Protein AF-A0A0A9Z4G8-F1 (afdb_monomer)

InterPro domains:
  IPR006612 THAP-type zinc finger [PF05485] (7-88)
  IPR006612 THAP-type zinc finger [PS50950] (1-89)
  IPR006612 THAP-type zinc finger [SM00692] (24-94)
  IPR006612 THAP-type zinc finger [SM00980] (5-95)
  IPR038441 THAP-type zinc finger superfamily [G3DSA:6.20.210.20] (6-76)
  IPR052224 THAP domain-containing protein [PTHR46927] (7-91)

pLDDT: mean 71.3, std 18.69, range [39.66, 94.62]

Radius of gyration: 22.78 Å; Cα contacts (8 Å, |Δi|>4): 121; chains: 1; bounding box: 38×32×80 Å

Mean predicted aligned error: 14.95 Å

Secondary structure (DSSP, 8-state):
-PPP-S---TT--GGG-SSS---EEEPPS-HHHHHHHHHHHT-GGGGS-HHHHHH-EEEGGGS-GGGEE----SS---EEPTT----------SPPTTTTTS----------TT------------

Structure (mmCIF, N/CA/C/O backbone):
data_AF-A0A0A9Z4G8-F1
#
_entry.id   AF-A0A0A9Z4G8-F1
#
loop_
_atom_site.group_PDB
_atom_site.id
_atom_site.type_symbol
_atom_site.label_atom_id
_atom_site.label_alt_id
_atom_site.label_comp_id
_atom_site.label_asym_id
_atom_site.label_entity_id
_atom_site.label_seq_id
_atom_site.pdbx_PDB_ins_code
_atom_site.Cartn_x
_atom_site.Cartn_y
_atom_site.Cartn_z
_atom_site.occupancy
_at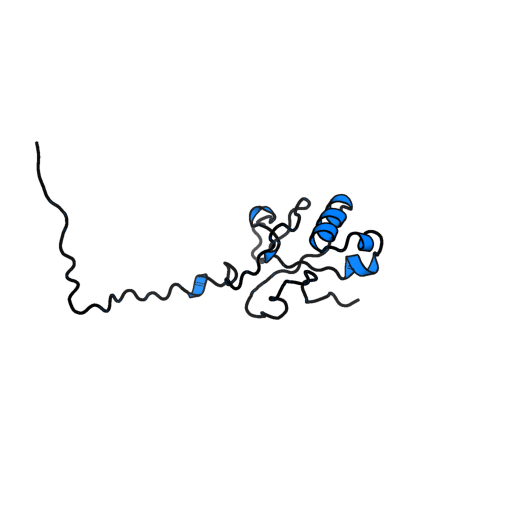om_site.B_iso_or_equiv
_atom_site.auth_seq_id
_atom_site.auth_comp_id
_atom_site.auth_asym_id
_atom_site.auth_atom_id
_atom_site.pdbx_PDB_model_num
ATOM 1 N N . MET A 1 1 ? 10.457 5.728 16.785 1.00 42.41 1 MET A N 1
ATOM 2 C CA . MET A 1 1 ? 10.129 4.507 16.011 1.00 42.41 1 MET A CA 1
ATOM 3 C C . MET A 1 1 ? 10.696 4.663 14.603 1.00 42.41 1 MET A C 1
ATOM 5 O O . MET A 1 1 ? 10.462 5.700 13.992 1.00 42.41 1 MET A O 1
ATOM 9 N N . ARG A 1 2 ? 11.519 3.719 14.121 1.00 39.66 2 ARG A N 1
ATOM 10 C CA . ARG A 1 2 ? 12.135 3.789 12.779 1.00 39.66 2 ARG A CA 1
ATOM 11 C C . ARG A 1 2 ? 11.087 3.401 11.735 1.00 39.66 2 ARG A C 1
ATOM 13 O O . ARG A 1 2 ? 10.378 2.420 11.926 1.00 39.66 2 ARG A O 1
ATOM 20 N N . ALA A 1 3 ? 10.958 4.178 10.663 1.00 50.47 3 ALA A N 1
ATOM 21 C CA . ALA A 1 3 ? 10.071 3.818 9.564 1.00 50.47 3 ALA A CA 1
ATOM 22 C C . ALA A 1 3 ? 10.611 2.562 8.861 1.00 50.47 3 ALA A C 1
ATOM 24 O O . ALA A 1 3 ? 11.805 2.487 8.586 1.00 50.47 3 ALA A O 1
ATOM 25 N N . SER A 1 4 ? 9.745 1.591 8.565 1.00 58.06 4 SER A N 1
ATOM 26 C CA . SER A 1 4 ? 10.105 0.458 7.709 1.00 58.06 4 SER A CA 1
ATOM 27 C C . SER A 1 4 ? 10.547 0.971 6.337 1.00 58.06 4 SER A C 1
ATOM 29 O O . SER A 1 4 ? 9.849 1.783 5.728 1.00 58.06 4 SER A O 1
ATOM 31 N N . HIS A 1 5 ? 11.701 0.503 5.863 1.00 68.75 5 HIS A N 1
ATOM 32 C CA . HIS A 1 5 ? 12.247 0.815 4.536 1.00 68.75 5 HIS A CA 1
ATOM 33 C C . HIS A 1 5 ? 11.882 -0.246 3.483 1.00 68.75 5 HIS A C 1
ATOM 35 O O . HIS A 1 5 ? 12.437 -0.244 2.394 1.00 68.75 5 HIS A O 1
ATOM 41 N N . TRP A 1 6 ? 10.955 -1.154 3.801 1.00 80.31 6 TRP A N 1
ATOM 42 C CA . TRP A 1 6 ? 10.573 -2.285 2.958 1.00 80.31 6 TRP A CA 1
ATOM 43 C C . TRP A 1 6 ? 9.067 -2.294 2.687 1.00 80.31 6 TRP A C 1
ATOM 45 O O . TRP A 1 6 ? 8.285 -1.782 3.491 1.00 80.31 6 TRP A O 1
ATOM 55 N N . CYS A 1 7 ? 8.659 -2.863 1.550 1.00 86.75 7 CYS A N 1
ATOM 56 C CA . CYS A 1 7 ? 7.251 -3.031 1.209 1.00 86.75 7 CYS A CA 1
ATOM 57 C C . CYS A 1 7 ? 6.647 -4.237 1.943 1.00 86.75 7 CYS A C 1
ATOM 59 O O . CYS A 1 7 ? 7.185 -5.333 1.872 1.00 86.75 7 CYS A O 1
ATOM 61 N N . THR A 1 8 ? 5.505 -4.043 2.603 1.00 89.50 8 THR A N 1
ATOM 62 C CA . THR A 1 8 ? 4.785 -5.071 3.376 1.00 89.50 8 THR A CA 1
ATOM 63 C C . THR A 1 8 ? 4.088 -6.118 2.505 1.00 89.50 8 THR A C 1
ATOM 65 O O . THR A 1 8 ? 3.663 -7.150 3.011 1.00 89.50 8 THR A O 1
ATOM 68 N N . VAL A 1 9 ? 3.953 -5.874 1.200 1.00 88.19 9 VAL A N 1
ATOM 69 C CA . VAL A 1 9 ? 3.369 -6.845 0.271 1.00 88.19 9 VAL A CA 1
ATOM 70 C C . VAL A 1 9 ? 4.296 -8.059 0.190 1.00 88.19 9 VAL A C 1
ATOM 72 O O . VAL A 1 9 ? 5.417 -7.948 -0.299 1.00 88.19 9 VAL A O 1
ATOM 75 N N . SER A 1 10 ? 3.831 -9.217 0.665 1.00 84.44 10 SER A N 1
ATOM 76 C CA . SER A 1 10 ? 4.661 -10.418 0.855 1.00 84.44 10 SER A CA 1
ATOM 77 C C . SER A 1 10 ? 5.269 -10.968 -0.438 1.00 84.44 10 SER A C 1
ATOM 79 O O . SER A 1 10 ? 6.326 -11.589 -0.404 1.00 84.44 10 SER A O 1
ATOM 81 N N . TRP A 1 11 ? 4.645 -10.695 -1.584 1.00 82.62 11 TRP A N 1
ATOM 82 C CA . TRP A 1 11 ? 5.140 -11.072 -2.912 1.00 82.62 11 TRP A CA 1
ATOM 83 C C . TRP A 1 11 ? 5.882 -9.942 -3.649 1.00 82.62 11 TRP A C 1
ATOM 85 O O . TRP A 1 11 ? 6.179 -10.071 -4.836 1.00 82.62 11 TRP A O 1
ATOM 95 N N . CYS A 1 12 ? 6.185 -8.817 -2.993 1.00 82.56 12 CYS A N 1
ATOM 96 C CA . CYS A 1 12 ? 6.951 -7.732 -3.606 1.00 82.56 12 CYS A CA 1
ATOM 97 C C . CYS A 1 12 ? 8.460 -8.001 -3.500 1.00 82.56 12 CYS A C 1
ATOM 99 O O . CYS A 1 12 ? 9.055 -7.821 -2.443 1.00 82.56 12 CYS A O 1
ATOM 101 N N . ALA A 1 13 ? 9.105 -8.357 -4.615 1.00 72.56 13 ALA A N 1
ATOM 102 C CA . ALA A 1 13 ? 10.549 -8.622 -4.664 1.00 72.56 13 ALA A CA 1
ATOM 103 C C . ALA A 1 13 ? 11.431 -7.354 -4.704 1.00 72.56 13 ALA A C 1
ATOM 105 O O . ALA A 1 13 ? 12.627 -7.420 -4.438 1.00 72.56 13 ALA A O 1
ATOM 106 N N . ARG A 1 14 ? 10.859 -6.174 -4.988 1.00 66.31 14 ARG A N 1
ATOM 107 C CA . ARG A 1 14 ? 11.605 -4.908 -5.170 1.00 66.31 14 ARG A CA 1
ATOM 108 C C . ARG A 1 14 ? 12.042 -4.217 -3.876 1.00 66.31 14 ARG A C 1
ATOM 110 O O . ARG A 1 14 ? 12.265 -3.013 -3.852 1.00 66.31 14 ARG A O 1
ATOM 117 N N . VAL A 1 15 ? 12.134 -4.965 -2.783 1.00 58.94 15 VAL A N 1
ATOM 118 C CA . VAL A 1 15 ? 12.459 -4.438 -1.449 1.00 58.94 15 VAL A CA 1
ATOM 119 C C . VAL A 1 15 ? 13.899 -3.907 -1.365 1.00 58.94 15 VAL A C 1
ATOM 121 O O . VAL A 1 15 ? 14.164 -3.045 -0.534 1.00 58.94 15 VAL A O 1
ATOM 124 N N . ASN A 1 16 ? 14.793 -4.357 -2.254 1.00 51.97 16 ASN A N 1
ATOM 125 C CA . ASN A 1 16 ? 16.227 -4.042 -2.226 1.00 51.97 16 ASN A CA 1
ATOM 126 C C . ASN A 1 16 ? 16.770 -3.395 -3.508 1.00 51.97 16 ASN A C 1
ATOM 128 O O . ASN A 1 16 ? 17.984 -3.264 -3.648 1.00 51.97 16 ASN A O 1
ATOM 132 N N . ASP A 1 17 ? 15.911 -3.008 -4.447 1.00 58.66 17 ASP A N 1
ATOM 133 C CA . ASP A 1 17 ? 16.379 -2.374 -5.676 1.00 58.66 17 ASP A CA 1
ATOM 134 C C . ASP A 1 17 ? 16.608 -0.879 -5.417 1.00 58.66 17 ASP A C 1
ATOM 136 O O . ASP A 1 17 ? 15.698 -0.061 -5.544 1.00 58.66 17 ASP A O 1
ATOM 140 N N . SER A 1 18 ? 17.818 -0.535 -4.966 1.00 52.81 18 SER A N 1
ATOM 141 C CA . SER A 1 18 ? 18.242 0.850 -4.738 1.00 52.81 18 SER A CA 1
ATOM 142 C C . SER A 1 18 ? 18.270 1.689 -6.017 1.00 52.81 18 SER A C 1
ATOM 144 O O . SER A 1 18 ? 18.301 2.915 -5.923 1.00 52.81 18 SER A O 1
ATOM 146 N N . GLU A 1 19 ? 18.264 1.054 -7.192 1.00 53.81 19 GLU A N 1
ATOM 147 C CA . GLU A 1 19 ? 18.234 1.738 -8.488 1.00 53.81 19 GLU A CA 1
ATOM 148 C C . GLU A 1 19 ? 16.802 2.044 -8.931 1.00 53.81 19 GLU A C 1
ATOM 150 O O . GLU A 1 19 ? 16.526 3.081 -9.544 1.00 53.81 19 GLU A O 1
ATOM 155 N N . ALA A 1 20 ? 15.843 1.208 -8.536 1.00 60.03 20 ALA A N 1
ATOM 156 C CA . ALA A 1 20 ? 14.439 1.518 -8.704 1.00 60.03 20 ALA A CA 1
ATOM 157 C C . ALA A 1 20 ? 14.020 2.597 -7.693 1.00 60.03 20 ALA A C 1
ATOM 159 O O . ALA A 1 20 ? 13.685 2.314 -6.545 1.00 60.03 20 ALA A O 1
ATOM 160 N N . CYS A 1 21 ? 13.988 3.855 -8.140 1.00 60.34 21 CYS A N 1
ATOM 161 C CA . CYS A 1 21 ? 13.436 5.006 -7.417 1.00 60.34 21 CYS A CA 1
ATOM 162 C C . CYS A 1 21 ? 11.939 4.812 -7.080 1.00 60.34 21 CYS A C 1
ATOM 164 O O . CYS A 1 21 ? 11.054 5.412 -7.694 1.00 60.34 21 CYS A O 1
ATOM 166 N N . ILE A 1 22 ? 11.634 3.947 -6.116 1.00 76.94 22 ILE A N 1
ATOM 167 C CA . ILE A 1 22 ? 10.281 3.547 -5.743 1.00 76.94 22 ILE A CA 1
ATOM 168 C C . ILE A 1 22 ? 9.906 4.237 -4.434 1.00 76.94 22 ILE A C 1
ATOM 170 O O . ILE A 1 22 ? 10.548 4.063 -3.399 1.00 76.94 22 ILE A O 1
ATOM 174 N N . SER A 1 23 ? 8.822 5.012 -4.457 1.00 81.56 23 SER A N 1
ATOM 175 C CA . SER A 1 23 ? 8.295 5.657 -3.257 1.00 81.56 23 SER A CA 1
ATOM 176 C C . SER A 1 23 ? 7.508 4.669 -2.395 1.00 81.56 23 SER A C 1
ATOM 178 O O . SER A 1 23 ? 6.685 3.900 -2.896 1.00 81.56 23 SER A O 1
ATOM 180 N N . LEU A 1 24 ? 7.733 4.715 -1.080 1.00 85.50 24 LEU A N 1
ATOM 181 C CA . LEU A 1 24 ? 6.974 3.953 -0.088 1.00 85.50 24 LEU A CA 1
ATOM 182 C C . LEU A 1 24 ? 5.865 4.815 0.516 1.00 85.50 24 LEU A C 1
ATOM 184 O O . LEU A 1 24 ? 6.109 5.911 1.024 1.00 85.50 24 LEU A O 1
ATOM 188 N N . HIS A 1 25 ? 4.647 4.285 0.520 1.00 88.81 25 HIS A N 1
ATOM 189 C CA . HIS A 1 25 ? 3.456 4.971 0.999 1.00 88.81 25 HIS A CA 1
ATOM 190 C C . HIS A 1 25 ? 2.959 4.372 2.313 1.00 88.81 25 HIS A C 1
ATOM 192 O O . HIS A 1 25 ? 2.949 3.154 2.499 1.00 88.81 25 HIS A O 1
ATOM 198 N N . ARG A 1 26 ? 2.563 5.251 3.238 1.00 90.88 26 ARG A N 1
ATOM 199 C CA . ARG A 1 26 ? 1.998 4.886 4.545 1.00 90.88 26 ARG A CA 1
ATOM 200 C C . ARG A 1 26 ? 0.507 4.591 4.435 1.00 90.88 26 ARG A C 1
ATOM 202 O O . ARG A 1 26 ? -0.129 4.994 3.463 1.00 90.88 26 ARG A O 1
ATOM 209 N N . MET A 1 27 ? -0.038 3.973 5.482 1.00 90.69 27 MET A N 1
ATOM 210 C CA . MET A 1 27 ? -1.480 3.805 5.619 1.00 90.69 27 MET A CA 1
ATOM 211 C C . MET A 1 27 ? -2.257 5.116 5.476 1.00 90.69 27 MET A C 1
ATOM 213 O O . MET A 1 27 ? -1.830 6.142 6.019 1.00 90.69 27 MET A O 1
ATOM 217 N N . PRO A 1 28 ? -3.411 5.089 4.780 1.00 91.31 28 PRO A N 1
ATOM 218 C CA . PRO A 1 28 ? -4.338 6.202 4.790 1.00 91.31 28 PRO A CA 1
ATOM 219 C C . PRO A 1 28 ? -4.917 6.375 6.197 1.00 91.31 28 PRO A C 1
ATOM 221 O O . PRO A 1 28 ? -4.963 5.440 6.994 1.00 91.31 28 PRO A O 1
ATOM 224 N N . LYS A 1 29 ? -5.380 7.587 6.507 1.00 88.50 29 LYS A N 1
ATOM 225 C CA . LYS A 1 29 ? -6.085 7.865 7.770 1.00 88.50 29 LYS A CA 1
ATOM 226 C C . LYS A 1 29 ? -7.529 7.358 7.765 1.00 88.50 29 LYS A C 1
ATOM 228 O O . LYS A 1 29 ? -8.089 7.134 8.826 1.00 88.50 29 LYS A O 1
ATOM 233 N N . ASP A 1 30 ? -8.109 7.217 6.578 1.00 91.62 30 ASP A N 1
ATOM 234 C CA . ASP A 1 30 ? -9.475 6.749 6.383 1.00 91.62 30 ASP A CA 1
ATOM 235 C C . ASP A 1 30 ? -9.580 5.241 6.640 1.00 91.62 30 ASP A C 1
ATOM 237 O O . ASP A 1 30 ? -8.878 4.449 6.008 1.00 91.62 30 ASP A O 1
ATOM 241 N N . GLU A 1 31 ? -10.455 4.853 7.564 1.00 91.88 31 GLU A N 1
ATOM 242 C CA . GLU A 1 31 ? -10.621 3.466 8.007 1.00 91.88 31 GLU A CA 1
ATOM 243 C C . GLU A 1 31 ? -11.138 2.553 6.887 1.00 91.88 31 GLU A C 1
ATOM 245 O O . GLU A 1 31 ? -10.649 1.437 6.707 1.00 91.88 31 GLU A O 1
ATOM 250 N N . HIS A 1 32 ? -12.063 3.047 6.059 1.00 92.50 32 HIS A N 1
ATOM 251 C CA . HIS A 1 32 ? -12.584 2.280 4.931 1.00 92.50 32 HIS A CA 1
ATOM 252 C C . HIS A 1 32 ? -11.469 1.938 3.929 1.00 92.50 32 HIS A C 1
ATOM 254 O O . HIS A 1 32 ? -11.386 0.813 3.433 1.00 92.50 32 HIS A O 1
ATOM 260 N N . ARG A 1 33 ? -10.552 2.874 3.665 1.00 92.25 33 ARG A N 1
ATOM 261 C CA . ARG A 1 33 ? -9.364 2.625 2.836 1.00 92.25 33 ARG A CA 1
ATOM 262 C C . ARG A 1 33 ? -8.336 1.744 3.535 1.00 92.25 33 ARG A C 1
ATOM 264 O O . ARG A 1 33 ? -7.739 0.917 2.852 1.00 92.25 33 ARG A O 1
ATOM 271 N N . GLN A 1 34 ? -8.144 1.872 4.850 1.00 93.44 34 GLN A N 1
ATOM 272 C CA . GLN A 1 34 ? -7.277 0.957 5.607 1.00 93.44 34 GLN A CA 1
ATOM 273 C C . GLN A 1 34 ? -7.728 -0.487 5.411 1.00 93.44 34 GLN A C 1
ATOM 275 O O . GLN A 1 34 ? -6.910 -1.324 5.038 1.00 93.44 34 GLN A O 1
ATOM 280 N N . LYS A 1 35 ? -9.031 -0.754 5.548 1.00 94.25 35 LYS A N 1
ATOM 281 C CA . LYS A 1 35 ? -9.602 -2.082 5.312 1.00 94.25 35 LYS A CA 1
ATOM 282 C C . LYS A 1 35 ? -9.267 -2.614 3.917 1.00 94.25 35 LYS A C 1
ATOM 284 O O . LYS A 1 35 ? -8.751 -3.714 3.802 1.00 94.25 35 LYS A O 1
ATOM 289 N N . LEU A 1 36 ? -9.452 -1.809 2.869 1.00 94.56 36 LEU A N 1
ATOM 290 C CA . LEU A 1 36 ? -9.141 -2.228 1.495 1.00 94.56 36 LEU A CA 1
ATOM 291 C C . LEU A 1 36 ? -7.648 -2.515 1.271 1.00 94.56 36 LEU A C 1
ATOM 293 O O . LEU A 1 36 ? -7.302 -3.425 0.520 1.00 94.56 36 LEU A O 1
ATOM 297 N N . TRP A 1 37 ? -6.748 -1.759 1.907 1.00 94.62 37 TRP A N 1
ATOM 298 C CA . TRP A 1 37 ? -5.313 -2.045 1.825 1.00 94.62 37 TRP A CA 1
ATOM 299 C C . TRP A 1 37 ? -4.949 -3.319 2.598 1.00 94.62 37 TRP A C 1
ATOM 301 O O . TRP A 1 37 ? -4.115 -4.090 2.131 1.00 94.62 37 TRP A O 1
ATOM 311 N N . LEU A 1 38 ? -5.565 -3.558 3.755 1.00 94.25 38 LEU A N 1
ATOM 312 C CA . LEU A 1 38 ? -5.355 -4.769 4.550 1.00 94.25 38 LEU A CA 1
ATOM 313 C C . LEU A 1 38 ? -5.909 -6.016 3.856 1.00 94.25 38 LEU A C 1
ATOM 315 O O . LEU A 1 38 ? -5.219 -7.032 3.797 1.00 94.25 38 LEU A O 1
ATOM 319 N N . ASP A 1 39 ? -7.086 -5.913 3.240 1.00 93.88 39 ASP A N 1
ATOM 320 C CA . ASP A 1 39 ? -7.659 -6.956 2.386 1.00 93.88 39 ASP A CA 1
ATOM 321 C C . ASP A 1 39 ? -6.723 -7.266 1.210 1.00 93.88 39 ASP A C 1
ATOM 323 O O . ASP A 1 39 ? -6.480 -8.428 0.880 1.00 93.88 39 ASP A O 1
ATOM 327 N N . PHE A 1 40 ? -6.131 -6.234 0.594 1.00 92.44 40 PHE A N 1
ATOM 328 C CA . PHE A 1 40 ? -5.136 -6.423 -0.460 1.00 92.44 40 PHE A CA 1
ATOM 329 C C . PHE A 1 40 ? -3.913 -7.199 0.039 1.00 92.44 40 PHE A C 1
ATOM 331 O O . PHE A 1 40 ? -3.455 -8.101 -0.664 1.00 92.44 40 PHE A O 1
ATOM 338 N N . LEU A 1 41 ? -3.420 -6.872 1.239 1.00 91.25 41 LEU A N 1
ATOM 339 C CA . LEU A 1 41 ? -2.297 -7.542 1.901 1.00 91.25 41 LEU A CA 1
ATOM 340 C C . LEU A 1 41 ? -2.634 -8.957 2.398 1.00 91.25 41 LEU A C 1
ATOM 342 O O . LEU A 1 41 ? -1.713 -9.713 2.689 1.00 91.25 41 LEU A O 1
ATOM 346 N N . GLY A 1 42 ? -3.917 -9.322 2.477 1.00 91.94 42 GLY A N 1
ATOM 347 C CA . GLY A 1 42 ? -4.367 -10.592 3.048 1.00 91.94 42 GLY A CA 1
ATOM 348 C C . GLY A 1 42 ? -4.350 -10.620 4.579 1.00 91.94 42 GLY A C 1
ATOM 349 O O . GLY A 1 42 ? -4.313 -11.704 5.149 1.00 91.94 42 GLY A O 1
ATOM 350 N N . HIS A 1 43 ? -4.374 -9.448 5.223 1.00 93.50 43 HIS A N 1
ATOM 351 C CA . HIS A 1 43 ? -4.309 -9.295 6.680 1.00 93.50 43 HIS A CA 1
ATOM 352 C C . HIS A 1 43 ? -5.423 -8.387 7.241 1.00 93.50 43 HIS A C 1
ATOM 354 O O . HIS A 1 43 ? -5.130 -7.361 7.869 1.00 93.50 43 HIS A O 1
ATOM 360 N N . PRO A 1 44 ? -6.711 -8.703 7.003 1.00 92.94 44 PRO A N 1
ATOM 361 C CA . PRO A 1 44 ? -7.829 -7.911 7.524 1.00 92.94 44 PRO A CA 1
ATOM 362 C C . PRO A 1 44 ? -7.835 -7.815 9.057 1.00 92.94 44 PRO A C 1
ATOM 364 O O . PRO A 1 44 ? -8.338 -6.838 9.609 1.00 92.94 44 PRO A O 1
ATOM 367 N N . GLU A 1 45 ? -7.244 -8.788 9.755 1.00 92.94 45 GLU A N 1
ATOM 368 C CA . GLU A 1 45 ? -7.150 -8.831 11.215 1.00 92.94 45 GLU A CA 1
ATOM 369 C C . GLU A 1 45 ? -6.270 -7.721 11.813 1.00 92.94 45 GLU A C 1
ATOM 371 O O . GLU A 1 45 ? -6.348 -7.455 13.008 1.00 92.94 45 GLU A O 1
ATOM 376 N N . TRP A 1 46 ? -5.454 -7.031 11.006 1.00 93.44 46 TRP A N 1
ATOM 377 C CA . TRP A 1 46 ? -4.616 -5.915 11.476 1.00 93.44 46 TRP A CA 1
ATOM 378 C C . TRP A 1 46 ? -5.357 -4.578 11.557 1.00 93.44 46 TRP A C 1
ATOM 380 O O . TRP A 1 46 ? -4.734 -3.557 11.859 1.00 93.44 46 TRP A O 1
ATOM 390 N N . LEU A 1 47 ? -6.666 -4.548 11.287 1.00 92.31 47 LEU A N 1
ATOM 391 C CA . LEU A 1 47 ? -7.438 -3.304 11.282 1.00 92.31 47 LEU A CA 1
ATOM 392 C C . LEU A 1 47 ? -7.386 -2.587 12.638 1.00 92.31 47 LEU A C 1
ATOM 394 O O . LEU A 1 47 ? -7.218 -1.367 12.669 1.00 92.31 47 LEU A O 1
ATOM 398 N N . ASP A 1 48 ? -7.421 -3.334 13.739 1.00 92.62 48 ASP A N 1
ATOM 399 C CA . ASP A 1 48 ? -7.402 -2.783 15.101 1.00 92.62 48 ASP A CA 1
ATOM 400 C C . ASP A 1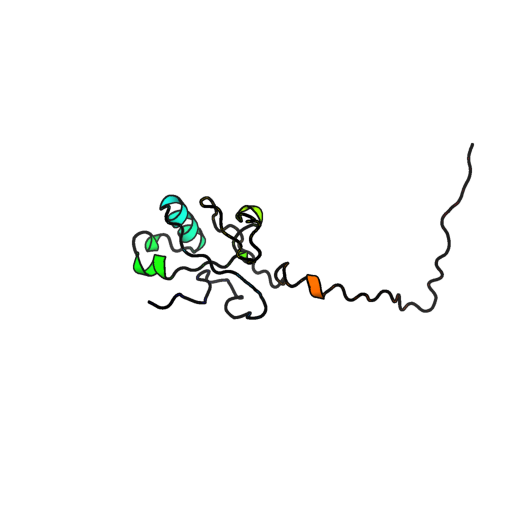 48 ? -5.983 -2.657 15.688 1.00 92.62 48 ASP A C 1
ATOM 402 O O . ASP A 1 48 ? -5.773 -2.002 16.712 1.00 92.62 48 ASP A O 1
ATOM 406 N N . ASP A 1 49 ? -4.967 -3.207 15.013 1.00 92.06 49 ASP A N 1
ATOM 407 C CA . ASP A 1 49 ? -3.577 -3.154 15.466 1.00 92.06 49 ASP A CA 1
ATOM 408 C C . ASP A 1 49 ? -2.882 -1.880 14.963 1.00 92.06 49 ASP A C 1
ATOM 410 O O . ASP A 1 49 ? -2.263 -1.819 13.895 1.00 92.06 49 ASP A O 1
ATOM 414 N N . SER A 1 50 ? -2.971 -0.825 15.773 1.00 87.94 50 SER A N 1
A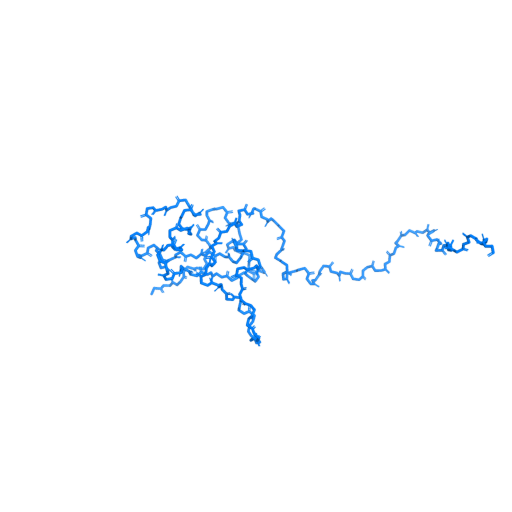TOM 415 C CA . SER A 1 50 ? -2.321 0.461 15.487 1.00 87.94 50 SER A CA 1
ATOM 416 C C . SER A 1 50 ? -0.809 0.331 15.281 1.00 87.94 50 SER A C 1
ATOM 418 O O . SER A 1 50 ? -0.253 1.001 14.409 1.00 87.94 50 SER A O 1
ATOM 420 N N . SER A 1 51 ? -0.147 -0.572 16.012 1.00 88.31 51 SER A N 1
ATOM 421 C CA . SER A 1 51 ? 1.298 -0.778 15.890 1.00 88.31 51 SER A CA 1
ATOM 422 C C . SER A 1 51 ? 1.664 -1.367 14.526 1.00 88.31 51 SER A C 1
ATOM 424 O O . SER A 1 51 ? 2.605 -0.903 13.876 1.00 88.31 51 SER A O 1
ATOM 426 N N . LYS A 1 52 ? 0.864 -2.313 14.020 1.00 88.44 52 LYS A N 1
ATOM 427 C CA . LYS A 1 52 ? 1.028 -2.859 12.667 1.00 88.44 52 LYS A CA 1
ATOM 428 C C . LYS A 1 52 ? 0.783 -1.783 11.627 1.00 88.44 52 LYS A C 1
ATOM 430 O O . LYS A 1 52 ? 1.661 -1.561 10.790 1.00 88.44 52 LYS A O 1
ATOM 435 N N . LYS A 1 53 ? -0.332 -1.052 11.719 1.00 89.00 53 LYS A N 1
ATOM 436 C CA . LYS A 1 53 ? -0.697 0.008 10.761 1.00 89.00 53 LYS A CA 1
ATOM 437 C C . LYS A 1 53 ? 0.398 1.062 10.582 1.00 89.00 53 LYS A C 1
ATOM 439 O O . LYS A 1 53 ? 0.645 1.506 9.459 1.00 89.00 53 LYS A O 1
ATOM 444 N N . GLU A 1 54 ? 1.115 1.420 11.646 1.00 88.19 54 GLU A N 1
ATOM 445 C CA . GLU A 1 54 ? 2.232 2.374 11.582 1.00 88.19 54 GLU A CA 1
ATOM 446 C C . GLU A 1 54 ? 3.465 1.850 10.833 1.00 88.19 54 GLU A C 1
ATOM 448 O O . GLU A 1 54 ? 4.221 2.639 10.246 1.00 88.19 54 GLU A O 1
ATOM 453 N N . THR A 1 55 ? 3.667 0.532 10.819 1.00 88.56 55 THR A N 1
ATOM 454 C CA . THR A 1 55 ? 4.798 -0.127 10.146 1.00 88.56 55 THR A CA 1
ATOM 455 C C . THR A 1 55 ? 4.516 -0.476 8.688 1.00 88.56 55 THR A C 1
ATOM 457 O O . THR A 1 55 ? 5.467 -0.586 7.913 1.00 88.56 55 THR A O 1
ATOM 460 N N . ILE A 1 56 ? 3.241 -0.581 8.295 1.00 90.00 56 ILE A N 1
ATOM 461 C CA . ILE A 1 56 ? 2.837 -0.937 6.930 1.00 90.00 56 ILE A CA 1
ATOM 462 C C . ILE A 1 56 ? 3.340 0.107 5.932 1.00 90.00 56 ILE A C 1
ATOM 464 O O . ILE A 1 56 ? 3.090 1.313 6.064 1.00 90.00 56 ILE A O 1
ATOM 468 N N . ARG A 1 57 ? 4.036 -0.363 4.899 1.00 89.25 57 ARG A N 1
ATOM 469 C CA . ARG A 1 57 ? 4.465 0.444 3.755 1.00 89.25 57 ARG A CA 1
ATOM 470 C C . ARG A 1 57 ? 4.143 -0.297 2.470 1.00 89.25 57 ARG A C 1
ATOM 472 O O . ARG A 1 57 ? 4.499 -1.460 2.318 1.00 89.25 57 ARG A O 1
ATOM 479 N N . ILE A 1 58 ? 3.510 0.382 1.522 1.00 89.44 58 ILE A N 1
ATOM 480 C CA . ILE A 1 58 ? 3.265 -0.168 0.185 1.00 89.44 58 ILE A CA 1
ATOM 481 C C . ILE A 1 58 ? 3.987 0.695 -0.839 1.00 89.44 58 ILE A C 1
ATOM 483 O O . ILE A 1 58 ? 3.904 1.921 -0.803 1.00 89.44 58 ILE A O 1
ATOM 487 N N . CYS A 1 59 ? 4.741 0.056 -1.724 1.00 87.12 59 CYS A N 1
ATOM 488 C CA . CYS A 1 59 ? 5.510 0.736 -2.748 1.00 87.12 59 CYS A CA 1
ATOM 489 C C . CYS A 1 59 ? 4.626 1.193 -3.925 1.00 87.12 59 CYS A C 1
ATOM 491 O O . CYS A 1 59 ? 3.552 0.638 -4.167 1.00 87.12 59 CYS A O 1
ATOM 493 N N . SER A 1 60 ? 5.055 2.233 -4.646 1.00 86.19 60 SER A N 1
ATOM 494 C CA . SER A 1 60 ? 4.240 2.892 -5.681 1.00 86.19 60 SER A CA 1
ATOM 495 C C . SER A 1 60 ? 3.783 1.974 -6.817 1.00 86.19 60 SER A C 1
ATOM 497 O O . SER A 1 60 ? 2.738 2.233 -7.406 1.00 86.19 60 SER A O 1
ATOM 499 N N . ILE A 1 61 ? 4.502 0.881 -7.090 1.00 85.56 61 ILE A N 1
ATOM 500 C CA . ILE A 1 61 ? 4.156 -0.090 -8.142 1.00 85.56 61 ILE A CA 1
ATOM 501 C C . ILE A 1 61 ? 2.835 -0.831 -7.892 1.00 85.56 61 ILE A C 1
ATOM 503 O O . ILE A 1 61 ? 2.244 -1.353 -8.831 1.00 85.56 61 ILE A O 1
ATOM 507 N N . HIS A 1 62 ? 2.352 -0.870 -6.646 1.00 88.50 62 HIS A N 1
ATOM 508 C CA . HIS A 1 62 ? 1.071 -1.500 -6.314 1.00 88.50 62 HIS A CA 1
ATOM 509 C C . HIS A 1 62 ? -0.136 -0.593 -6.584 1.00 88.50 62 HIS A C 1
ATOM 511 O O . HIS A 1 62 ? -1.284 -1.030 -6.459 1.00 88.50 62 HIS A O 1
ATOM 517 N N . PHE A 1 63 ? 0.116 0.652 -6.983 1.00 88.75 63 PHE A N 1
ATOM 518 C CA . PHE A 1 63 ? -0.893 1.640 -7.333 1.00 88.75 63 PHE A CA 1
ATOM 519 C C . PHE A 1 63 ? -0.835 1.935 -8.827 1.00 88.75 63 PHE A C 1
ATOM 521 O O . PHE A 1 63 ? 0.218 1.881 -9.464 1.00 88.75 63 PHE A O 1
ATOM 528 N N . THR A 1 64 ? -1.976 2.285 -9.407 1.00 85.94 64 THR A N 1
ATOM 529 C CA . THR A 1 64 ? -2.008 2.698 -10.808 1.00 85.94 64 THR A CA 1
ATOM 530 C C . THR A 1 64 ? -1.556 4.150 -10.939 1.00 85.94 64 THR A C 1
ATOM 532 O O . THR A 1 64 ? -1.706 4.952 -10.020 1.00 85.94 64 THR A O 1
ATOM 535 N N . LYS A 1 65 ? -1.081 4.556 -12.123 1.00 81.06 65 LYS A N 1
ATOM 536 C CA . LYS A 1 65 ? -0.713 5.963 -12.393 1.00 81.06 65 LYS A CA 1
ATOM 537 C C . LYS A 1 65 ? -1.853 6.950 -12.081 1.00 81.06 65 LYS A C 1
ATOM 539 O O . LYS A 1 65 ? -1.602 8.097 -11.727 1.00 81.06 65 LYS A O 1
ATOM 544 N N . LYS A 1 66 ? -3.111 6.503 -12.184 1.00 83.94 66 LYS A N 1
ATOM 545 C CA . LYS A 1 66 ? -4.309 7.311 -11.909 1.00 83.94 66 LYS A CA 1
ATOM 546 C C . LYS A 1 66 ? -4.514 7.585 -10.420 1.00 83.94 66 LYS A C 1
ATOM 548 O O . LYS A 1 66 ? -5.216 8.540 -10.085 1.00 83.94 66 LYS A O 1
ATOM 553 N N . ASP A 1 67 ? -3.911 6.787 -9.547 1.00 86.25 67 ASP A N 1
ATOM 554 C CA . ASP A 1 67 ? -4.015 6.922 -8.095 1.00 86.25 67 ASP A CA 1
ATOM 555 C C . ASP A 1 67 ? -3.106 8.019 -7.539 1.00 86.25 67 ASP A C 1
ATOM 557 O O . ASP A 1 67 ? -3.259 8.422 -6.387 1.00 86.25 67 ASP A O 1
ATOM 561 N N . PHE A 1 68 ? -2.209 8.563 -8.361 1.00 86.31 68 PHE A N 1
ATOM 562 C CA . PHE A 1 68 ? -1.305 9.637 -7.977 1.00 86.31 68 PHE A CA 1
ATOM 563 C C . PHE A 1 68 ? -1.845 11.010 -8.379 1.00 86.31 68 PHE A C 1
ATOM 565 O O . PHE A 1 68 ? -2.562 11.178 -9.372 1.00 86.31 68 PHE A O 1
ATOM 572 N N . ARG A 1 69 ? -1.512 12.017 -7.573 1.00 82.75 69 ARG A N 1
ATOM 573 C CA . ARG A 1 69 ? -1.651 13.430 -7.924 1.00 82.75 69 ARG A CA 1
ATOM 574 C C . ARG A 1 69 ? -0.304 13.921 -8.437 1.00 82.75 69 ARG A C 1
ATOM 576 O O . ARG A 1 69 ? 0.695 13.806 -7.734 1.00 82.75 69 ARG A O 1
ATOM 583 N N . PHE A 1 70 ? -0.299 14.500 -9.631 1.00 67.19 70 PHE A N 1
ATOM 584 C CA . PHE A 1 70 ? 0.840 15.266 -10.116 1.00 67.19 70 PHE A CA 1
ATOM 585 C C . PHE A 1 70 ? 0.763 16.651 -9.481 1.00 67.19 70 PHE A C 1
ATOM 587 O O . PHE A 1 70 ? -0.122 17.442 -9.804 1.00 67.19 70 PHE A O 1
ATOM 594 N N . THR A 1 71 ? 1.629 16.919 -8.512 1.00 63.62 71 THR A N 1
ATOM 595 C CA . THR A 1 71 ? 1.851 18.282 -8.029 1.00 63.62 71 THR A CA 1
ATOM 596 C C . THR A 1 71 ? 2.959 18.898 -8.876 1.00 63.62 71 THR A C 1
ATOM 598 O O . THR A 1 71 ? 3.945 18.225 -9.154 1.00 63.62 71 THR A O 1
ATOM 601 N N . ASN A 1 72 ? 2.827 20.169 -9.269 1.00 54.81 72 ASN A N 1
ATOM 602 C CA . ASN A 1 72 ? 3.831 20.937 -10.036 1.00 54.81 72 ASN A CA 1
ATOM 603 C C . ASN A 1 72 ? 5.134 21.216 -9.248 1.00 54.81 72 ASN A C 1
ATOM 605 O O . ASN A 1 72 ? 5.819 22.213 -9.462 1.00 54.81 72 ASN A O 1
ATOM 609 N N . SER A 1 73 ? 5.463 20.375 -8.274 1.00 51.50 73 SER A N 1
ATOM 610 C CA . SER A 1 73 ? 6.602 20.558 -7.390 1.00 51.50 73 SER A CA 1
ATOM 611 C C . SER A 1 73 ? 7.839 19.932 -8.026 1.00 51.50 73 SER A C 1
ATOM 613 O O . SER A 1 73 ? 7.823 18.768 -8.403 1.00 51.50 73 SER A O 1
ATOM 615 N N . PHE A 1 74 ? 8.932 20.697 -8.075 1.00 52.19 74 PHE A N 1
ATOM 616 C CA . PHE A 1 74 ? 10.274 20.275 -8.510 1.00 52.19 74 PHE A CA 1
ATOM 617 C C . PHE A 1 74 ? 10.831 19.046 -7.762 1.00 52.19 74 PHE A C 1
ATOM 619 O O . PHE A 1 74 ? 11.829 18.457 -8.166 1.00 52.19 74 PHE A O 1
ATOM 626 N N . LEU A 1 75 ? 10.191 18.660 -6.659 1.00 50.78 75 LEU A N 1
ATOM 627 C CA . LEU A 1 75 ? 10.442 17.428 -5.934 1.00 50.78 75 LEU A CA 1
ATOM 628 C C . LEU A 1 75 ? 9.537 16.351 -6.538 1.00 50.78 75 LEU A C 1
ATOM 630 O O . LEU A 1 75 ? 8.320 16.425 -6.390 1.00 50.78 75 LEU A O 1
ATOM 634 N N . ASN A 1 76 ? 10.131 15.353 -7.194 1.00 52.31 76 ASN A N 1
ATOM 635 C CA . ASN A 1 76 ? 9.476 14.195 -7.824 1.00 52.31 76 ASN A CA 1
ATOM 636 C C . ASN A 1 76 ? 8.740 13.264 -6.822 1.00 52.31 76 ASN A C 1
ATOM 638 O O . ASN A 1 76 ? 8.758 12.040 -6.949 1.00 52.31 76 ASN A O 1
ATOM 642 N N . SER A 1 77 ? 8.109 13.806 -5.781 1.00 56.69 77 SER A N 1
ATOM 643 C CA . SER A 1 77 ? 7.327 13.061 -4.804 1.00 56.69 77 SER A CA 1
ATOM 644 C C . SER A 1 77 ? 5.928 12.800 -5.355 1.00 56.69 77 SER A C 1
ATOM 646 O O . SER A 1 77 ? 5.074 13.686 -5.366 1.00 56.69 77 SER A O 1
ATOM 648 N N . SER A 1 78 ? 5.679 11.570 -5.797 1.00 67.88 78 SER A N 1
ATOM 649 C CA . SER A 1 78 ? 4.345 11.141 -6.223 1.00 67.88 78 SER A CA 1
ATOM 650 C C . SER A 1 78 ? 3.433 11.009 -4.997 1.00 67.88 78 SER A C 1
ATOM 652 O O . SER A 1 78 ? 3.635 10.131 -4.160 1.00 67.88 78 SER A O 1
ATOM 654 N N . ILE A 1 79 ? 2.436 11.886 -4.851 1.00 80.31 79 ILE A N 1
ATOM 655 C CA . ILE A 1 79 ? 1.496 11.859 -3.716 1.00 80.31 79 ILE A CA 1
ATOM 656 C C . ILE A 1 79 ? 0.284 10.999 -4.086 1.00 80.31 79 ILE A C 1
ATOM 658 O O . ILE A 1 79 ? -0.360 11.242 -5.107 1.00 80.31 79 ILE A O 1
ATOM 662 N N . LEU A 1 80 ? -0.064 10.019 -3.246 1.00 84.31 80 LEU A N 1
ATOM 663 C CA . LEU A 1 80 ? -1.282 9.225 -3.432 1.00 84.31 80 LEU A CA 1
ATOM 664 C C . LEU A 1 80 ? -2.536 10.066 -3.191 1.00 84.31 80 LEU A C 1
ATOM 666 O O . LEU A 1 80 ? -2.623 10.860 -2.251 1.00 84.31 80 LEU A O 1
ATOM 670 N N . LYS A 1 81 ? -3.551 9.852 -4.025 1.00 85.56 81 LYS A N 1
ATOM 671 C CA . LYS A 1 81 ? -4.897 10.368 -3.793 1.00 85.56 81 LYS A CA 1
ATOM 672 C C . LYS A 1 81 ? -5.460 9.763 -2.499 1.00 85.56 81 LYS A C 1
ATOM 674 O O . LYS A 1 81 ? -5.198 8.603 -2.202 1.00 85.56 81 LYS A O 1
ATOM 679 N N . PRO A 1 82 ? -6.319 10.493 -1.771 1.00 81.88 82 PRO A N 1
ATOM 680 C CA . PRO A 1 82 ? -6.947 9.973 -0.552 1.00 81.88 82 PRO A CA 1
ATOM 681 C C . PRO A 1 82 ? -7.848 8.756 -0.812 1.00 81.88 82 PRO A C 1
ATOM 683 O O . PRO A 1 82 ? -8.095 7.965 0.089 1.00 81.88 82 PRO A O 1
ATOM 686 N N . ILE A 1 83 ? -8.327 8.596 -2.050 1.00 85.81 83 ILE A N 1
ATOM 687 C CA . ILE A 1 83 ? -9.149 7.456 -2.470 1.00 85.81 83 ILE A CA 1
ATOM 688 C C . ILE A 1 83 ? -8.336 6.282 -3.027 1.00 85.81 83 ILE A C 1
ATOM 690 O O . ILE A 1 83 ? -8.930 5.282 -3.413 1.00 85.81 83 ILE A O 1
ATOM 694 N N . ALA A 1 84 ? -7.011 6.417 -3.115 1.00 89.12 84 ALA A N 1
ATOM 695 C CA . ALA A 1 84 ? -6.157 5.410 -3.721 1.00 89.12 84 ALA A CA 1
ATOM 696 C C . ALA A 1 84 ? -6.181 4.111 -2.911 1.00 89.12 84 ALA A C 1
ATOM 698 O O . ALA A 1 84 ? -6.048 4.113 -1.682 1.00 89.12 84 ALA A O 1
ATOM 699 N N . VAL A 1 85 ? -6.302 2.996 -3.624 1.00 91.56 85 VAL A N 1
ATOM 700 C CA . VAL A 1 85 ? -6.189 1.650 -3.065 1.00 91.56 85 VAL A CA 1
ATOM 701 C C . VAL A 1 85 ? -5.210 0.838 -3.904 1.00 91.56 85 VAL A C 1
ATOM 703 O O . VAL A 1 85 ? -5.193 0.989 -5.129 1.00 91.56 85 VAL A O 1
ATOM 706 N N . PRO A 1 86 ? -4.368 0.003 -3.275 1.00 90.19 86 PRO A N 1
ATOM 707 C CA . PRO A 1 86 ? -3.491 -0.882 -4.010 1.00 90.19 86 PRO A CA 1
ATOM 708 C C . PRO A 1 86 ? -4.357 -1.863 -4.799 1.00 90.19 86 PRO A C 1
ATOM 710 O O . PRO A 1 86 ? -5.299 -2.460 -4.279 1.00 90.19 86 PRO A O 1
ATOM 713 N N . SER A 1 87 ? -4.061 -1.987 -6.081 1.00 89.25 87 SER A N 1
ATOM 714 C CA . SER A 1 87 ? -4.831 -2.818 -7.012 1.00 89.25 87 SER A CA 1
ATOM 715 C C . SER A 1 87 ? -3.935 -3.628 -7.941 1.00 89.25 87 SER A C 1
ATOM 717 O O . SER A 1 87 ? -4.374 -4.624 -8.512 1.00 89.25 87 SER A O 1
ATOM 719 N N . VAL A 1 88 ? -2.656 -3.262 -8.053 1.00 83.38 88 VAL A N 1
ATOM 720 C CA . VAL A 1 88 ? -1.708 -3.917 -8.950 1.00 83.38 88 VAL A CA 1
ATOM 721 C C . VAL A 1 88 ? -1.012 -5.068 -8.220 1.00 83.38 88 VAL A C 1
ATOM 723 O O . VAL A 1 88 ? -0.124 -4.875 -7.384 1.00 83.38 88 VAL A O 1
ATOM 726 N N . ARG A 1 89 ? -1.409 -6.295 -8.570 1.00 76.94 89 ARG A N 1
ATOM 727 C CA . ARG A 1 89 ? -0.744 -7.550 -8.181 1.00 76.94 89 ARG A CA 1
ATOM 728 C C . ARG A 1 89 ? 0.212 -7.996 -9.291 1.00 76.94 89 ARG A C 1
ATOM 730 O O . ARG A 1 89 ? 0.019 -9.046 -9.888 1.00 76.94 89 ARG A O 1
ATOM 737 N N . GLN A 1 90 ? 1.187 -7.163 -9.647 1.00 63.53 90 GLN A N 1
ATOM 738 C CA . GLN A 1 90 ? 2.169 -7.532 -10.669 1.00 63.53 90 GLN A CA 1
ATOM 739 C C . GLN A 1 90 ? 3.460 -8.040 -10.029 1.00 63.53 90 GLN A C 1
ATOM 741 O O . GLN A 1 90 ? 4.074 -7.355 -9.215 1.00 63.53 90 GLN A O 1
ATOM 746 N N . PHE A 1 91 ? 3.879 -9.230 -10.459 1.00 53.75 91 PHE A N 1
ATOM 747 C CA . PHE A 1 91 ? 5.250 -9.730 -10.362 1.00 53.75 91 PHE A CA 1
ATOM 748 C C . PHE A 1 91 ? 6.073 -9.128 -11.506 1.00 53.75 91 PHE A C 1
ATOM 750 O O . PHE A 1 91 ? 6.582 -9.851 -12.356 1.00 53.75 91 PHE A O 1
ATOM 757 N N . SER A 1 92 ? 6.107 -7.805 -11.649 1.00 47.81 92 SER A N 1
ATOM 758 C CA . SER A 1 92 ? 6.818 -7.239 -12.790 1.00 47.81 92 SER A CA 1
ATOM 759 C C . SER A 1 92 ? 8.312 -7.196 -12.483 1.00 47.81 92 SER A C 1
ATOM 761 O O . SER A 1 92 ? 8.794 -6.362 -11.712 1.00 47.81 92 SER A O 1
ATOM 763 N N . ASN A 1 93 ? 9.045 -8.099 -13.137 1.00 49.78 93 ASN A N 1
ATOM 764 C CA . ASN A 1 93 ? 10.469 -7.938 -13.442 1.00 49.78 93 ASN A CA 1
ATOM 765 C C . ASN A 1 93 ? 10.712 -6.760 -14.412 1.00 49.78 93 ASN A C 1
ATOM 767 O O . ASN A 1 93 ? 11.856 -6.444 -14.709 1.00 49.78 93 ASN A O 1
ATOM 771 N N . ASP A 1 94 ? 9.658 -6.083 -14.881 1.00 52.47 94 ASP A N 1
ATOM 772 C CA . ASP A 1 94 ? 9.763 -4.955 -15.806 1.00 52.47 94 ASP A CA 1
ATOM 773 C C . ASP A 1 94 ? 10.225 -3.691 -15.074 1.00 52.47 94 ASP A C 1
ATOM 775 O O . ASP A 1 94 ? 9.514 -3.231 -14.174 1.00 52.47 94 ASP A O 1
ATOM 779 N N . PRO A 1 95 ? 11.391 -3.110 -15.396 1.00 49.53 95 PRO A N 1
ATOM 780 C CA . PRO A 1 95 ? 11.917 -1.940 -14.699 1.00 49.53 95 PRO A CA 1
ATOM 781 C C . PRO A 1 95 ? 10.878 -0.808 -14.601 1.00 49.53 95 PRO A C 1
ATOM 783 O O . PRO A 1 95 ? 10.022 -0.664 -15.482 1.00 49.53 95 PRO A O 1
ATOM 786 N N . PRO A 1 96 ? 10.902 0.006 -13.525 1.00 48.81 96 PRO A N 1
ATOM 787 C CA . PRO A 1 96 ? 9.947 1.091 -13.375 1.00 48.81 96 PRO A CA 1
ATOM 788 C C . PRO A 1 96 ? 10.065 2.004 -14.592 1.00 48.81 96 PRO A C 1
ATOM 790 O O . PRO A 1 96 ? 11.161 2.263 -15.072 1.00 48.81 96 PRO A O 1
ATOM 793 N N . PHE A 1 97 ? 8.954 2.577 -15.043 1.00 47.00 97 PHE A N 1
ATOM 794 C CA . PHE A 1 97 ? 8.915 3.513 -16.174 1.00 47.00 97 PHE A CA 1
ATOM 795 C C . PHE A 1 97 ? 9.775 4.792 -15.968 1.00 47.00 97 PHE A C 1
ATOM 797 O O . PHE A 1 97 ? 9.828 5.651 -16.837 1.00 47.00 97 PHE A O 1
ATOM 804 N N . LEU A 1 98 ? 10.435 4.951 -14.815 1.00 45.50 98 LEU A N 1
ATOM 805 C CA . LEU A 1 98 ? 11.464 5.971 -14.583 1.00 45.50 98 LEU A CA 1
ATOM 806 C C . LEU A 1 98 ? 12.863 5.531 -15.051 1.00 45.50 98 LEU A C 1
ATOM 808 O O . LEU A 1 98 ? 13.673 6.393 -15.363 1.00 45.50 98 LEU A O 1
ATOM 812 N N . ALA A 1 99 ? 13.122 4.225 -15.153 1.00 46.41 99 ALA A N 1
ATOM 813 C CA . ALA A 1 99 ? 14.372 3.647 -15.648 1.00 46.41 99 ALA A CA 1
ATOM 814 C C . ALA A 1 99 ? 14.384 3.447 -17.178 1.00 46.41 99 ALA A C 1
ATOM 816 O O . ALA A 1 99 ? 15.423 3.161 -17.757 1.00 46.41 99 ALA A O 1
ATOM 817 N N . VAL A 1 100 ? 13.251 3.632 -17.870 1.00 48.16 100 VAL A N 1
ATOM 818 C CA . VAL A 1 100 ? 13.187 3.478 -19.340 1.00 48.16 100 VAL A CA 1
ATOM 819 C 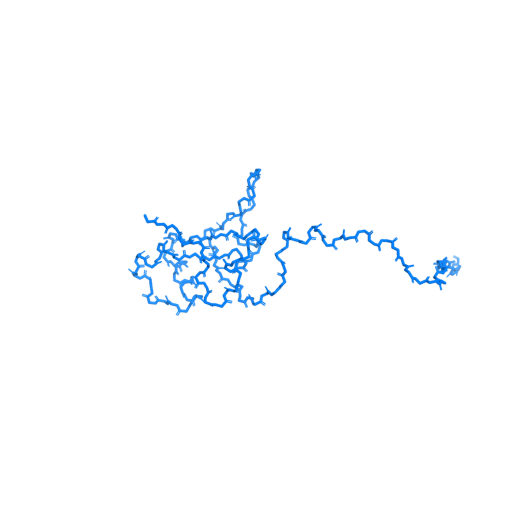C . VAL A 1 100 ? 13.693 4.704 -20.112 1.00 48.16 100 VAL A C 1
ATOM 821 O O . VAL A 1 100 ? 13.603 4.720 -21.336 1.00 48.16 100 VAL A O 1
ATOM 824 N N . ARG A 1 101 ? 14.223 5.737 -19.437 1.00 48.69 101 ARG A N 1
ATOM 825 C CA . ARG A 1 101 ? 14.871 6.868 -20.131 1.00 48.69 101 ARG A CA 1
ATOM 826 C C . ARG A 1 101 ? 16.274 6.542 -20.646 1.00 48.69 101 ARG A C 1
ATOM 828 O O . ARG A 1 101 ? 16.700 7.225 -21.566 1.00 48.69 101 ARG A O 1
ATOM 835 N N . ASP A 1 102 ? 16.910 5.478 -20.152 1.00 48.03 102 ASP A N 1
ATOM 836 C CA . ASP A 1 102 ? 18.295 5.128 -20.511 1.00 48.03 102 ASP A CA 1
ATOM 837 C C . ASP A 1 102 ? 18.408 3.917 -21.463 1.00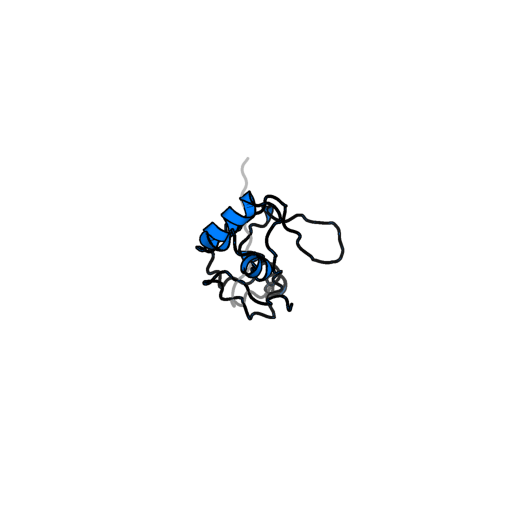 48.03 102 ASP A C 1
ATOM 839 O O . ASP A 1 102 ? 19.507 3.466 -21.776 1.00 48.03 102 ASP A O 1
ATOM 843 N N . LEU A 1 103 ? 17.281 3.386 -21.963 1.00 48.53 103 LEU A N 1
ATOM 844 C CA . LEU A 1 103 ? 17.263 2.266 -22.922 1.00 48.53 103 LEU A CA 1
ATOM 845 C C . LEU A 1 103 ? 16.961 2.671 -24.371 1.00 48.53 103 LEU A C 1
ATOM 847 O O . LEU A 1 103 ? 16.951 1.810 -25.247 1.00 48.53 103 LEU A O 1
ATOM 851 N N . PHE A 1 104 ? 16.794 3.963 -24.657 1.00 46.38 104 PHE A N 1
ATOM 852 C CA . PHE A 1 104 ? 17.007 4.456 -26.017 1.00 46.38 104 PHE A CA 1
ATOM 853 C C . PHE A 1 104 ? 18.509 4.678 -26.197 1.00 46.38 104 PHE A C 1
ATOM 855 O O . PHE A 1 104 ? 18.992 5.804 -26.140 1.00 46.38 104 PHE A O 1
ATOM 862 N N . HIS A 1 105 ? 19.258 3.586 -26.363 1.00 50.47 105 HIS A N 1
ATOM 863 C CA . HIS A 1 105 ? 20.492 3.696 -27.129 1.00 50.47 105 HIS A CA 1
ATOM 864 C C . HIS A 1 105 ? 20.074 4.104 -28.542 1.00 50.47 105 HIS A C 1
ATOM 866 O O . HIS A 1 105 ? 19.294 3.404 -29.192 1.00 50.47 105 HIS A O 1
ATOM 872 N N . GLU A 1 106 ? 20.543 5.269 -28.978 1.00 55.38 106 GLU A N 1
ATOM 873 C CA . GLU A 1 106 ? 20.582 5.661 -30.382 1.00 55.38 106 GLU A CA 1
ATOM 874 C C . GLU A 1 106 ? 21.527 4.706 -31.127 1.00 55.38 106 GLU A C 1
ATOM 876 O O . GLU A 1 106 ? 22.640 5.065 -31.492 1.00 55.38 106 GLU A O 1
ATOM 881 N N . ASP A 1 107 ? 21.099 3.463 -31.337 1.00 47.72 107 ASP A N 1
ATOM 882 C CA . ASP A 1 107 ? 21.712 2.565 -32.310 1.00 47.72 107 ASP A CA 1
ATOM 883 C C . ASP A 1 107 ? 20.938 2.678 -33.630 1.00 47.72 107 ASP A C 1
ATOM 885 O O . ASP A 1 107 ? 20.331 1.728 -34.127 1.00 47.72 107 ASP A O 1
ATOM 889 N N . ASP A 1 108 ? 20.992 3.874 -34.224 1.00 53.66 108 ASP A N 1
ATOM 890 C CA . ASP A 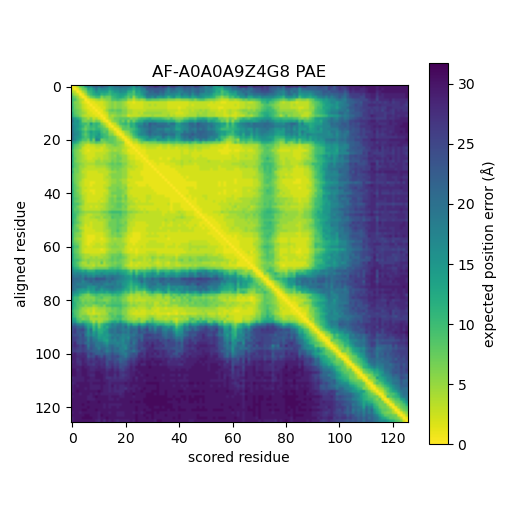1 108 ? 20.731 4.085 -3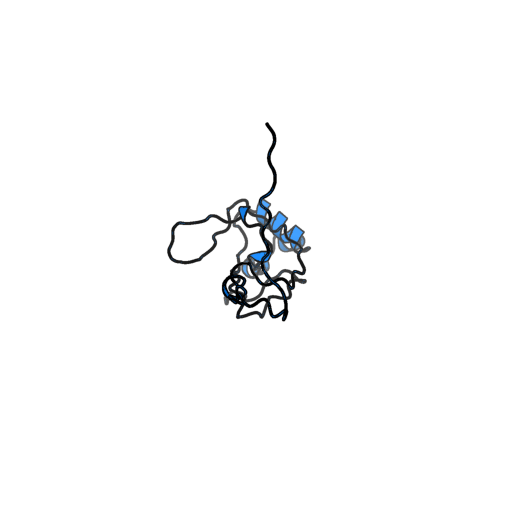5.651 1.00 53.66 108 ASP A CA 1
ATOM 891 C C . ASP A 1 108 ? 21.920 3.556 -36.471 1.00 53.66 108 ASP A C 1
ATOM 893 O O . ASP A 1 108 ? 22.681 4.280 -37.113 1.00 53.66 108 ASP A O 1
ATOM 897 N N . SER A 1 109 ? 22.093 2.237 -36.454 1.00 54.31 109 SER A N 1
ATOM 898 C CA . SER A 1 109 ? 22.979 1.535 -37.376 1.00 54.31 109 SER A CA 1
ATOM 899 C C . SER A 1 109 ? 22.362 0.190 -37.725 1.00 54.31 109 SER A C 1
ATOM 901 O O . SER A 1 109 ? 22.551 -0.826 -37.057 1.00 54.31 109 SER A O 1
ATOM 903 N N . CYS A 1 110 ? 21.585 0.180 -38.807 1.00 51.84 110 CYS A N 1
ATOM 904 C CA . CYS A 1 110 ? 21.158 -1.054 -39.450 1.00 51.84 110 CYS A CA 1
ATOM 905 C C . CYS A 1 110 ? 22.403 -1.789 -39.978 1.00 51.84 110 CYS A C 1
ATOM 907 O O . CYS A 1 110 ? 22.895 -1.504 -41.069 1.00 51.84 110 CYS A O 1
ATOM 909 N N . ALA A 1 111 ? 22.923 -2.746 -39.208 1.00 55.91 111 ALA A N 1
ATOM 910 C CA . ALA A 1 111 ? 24.093 -3.552 -39.556 1.00 55.91 111 ALA A CA 1
ATOM 911 C C . ALA A 1 111 ? 23.784 -4.678 -40.568 1.00 55.91 111 ALA A C 1
ATOM 913 O O . ALA A 1 111 ? 24.321 -5.781 -40.468 1.00 55.91 111 ALA A O 1
ATOM 914 N N . VAL A 1 112 ? 22.928 -4.422 -41.563 1.00 53.00 112 VAL A N 1
ATOM 915 C CA . VAL A 1 112 ? 22.765 -5.322 -42.713 1.00 53.00 112 VAL A CA 1
ATOM 916 C C . VAL A 1 112 ? 23.587 -4.775 -43.869 1.00 53.00 112 VAL A C 1
ATOM 918 O O . VAL A 1 112 ? 23.244 -3.763 -44.483 1.00 53.00 112 VAL A O 1
ATOM 921 N N . THR A 1 113 ? 24.672 -5.467 -44.208 1.00 49.69 113 THR A N 1
ATOM 922 C CA . THR A 1 113 ? 25.441 -5.197 -45.425 1.00 49.69 113 THR A CA 1
ATOM 923 C C . THR A 1 113 ? 24.549 -5.501 -46.635 1.00 49.69 113 THR A C 1
ATOM 925 O O . THR A 1 113 ? 24.402 -6.652 -47.033 1.00 49.69 113 THR A O 1
ATOM 928 N N . GLY A 1 114 ? 23.894 -4.473 -47.187 1.00 50.69 114 GLY A N 1
ATOM 929 C CA . GLY A 1 114 ? 23.049 -4.596 -48.383 1.00 50.69 114 GLY A CA 1
ATOM 930 C C . GLY A 1 114 ? 21.655 -3.963 -48.321 1.00 50.69 114 GLY A C 1
ATOM 931 O O . GLY A 1 114 ? 20.953 -4.007 -49.330 1.00 50.69 114 GLY A O 1
ATOM 932 N N . CYS A 1 115 ? 21.241 -3.338 -47.214 1.00 42.91 115 CYS A N 1
ATOM 933 C CA . CYS A 1 115 ? 19.975 -2.595 -47.176 1.00 42.91 115 CYS A CA 1
ATOM 934 C C . CYS A 1 115 ? 20.090 -1.267 -47.945 1.00 42.91 115 CYS A C 1
ATOM 936 O O . CYS A 1 115 ? 20.383 -0.218 -47.379 1.00 42.91 115 CYS A O 1
ATOM 938 N N . ARG A 1 116 ? 19.861 -1.318 -49.261 1.00 48.47 116 ARG A N 1
ATOM 939 C CA . ARG A 1 116 ? 19.558 -0.135 -50.076 1.00 48.47 116 ARG A CA 1
ATOM 940 C C . ARG A 1 116 ? 18.145 0.328 -49.731 1.00 48.47 116 ARG A C 1
ATOM 942 O O . ARG A 1 116 ? 17.191 -0.416 -4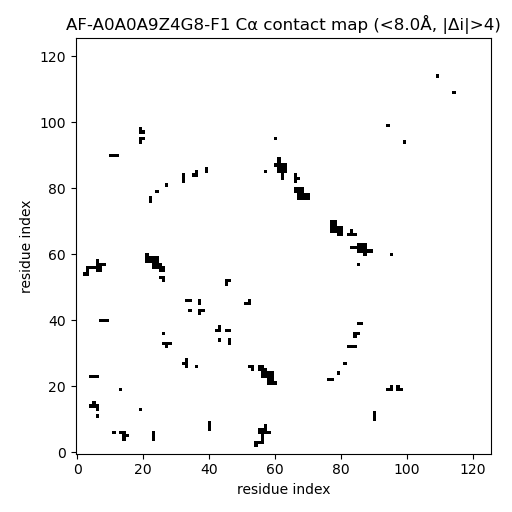9.947 1.00 48.47 116 ARG A O 1
ATOM 949 N N . THR A 1 117 ? 18.001 1.540 -49.208 1.00 52.03 117 THR A N 1
ATOM 950 C CA . THR A 1 117 ? 16.709 2.230 -49.180 1.00 52.03 117 THR A CA 1
ATOM 951 C C . THR A 1 117 ? 16.296 2.496 -50.626 1.00 52.03 117 THR A C 1
ATOM 953 O O . THR A 1 117 ? 16.828 3.410 -51.247 1.00 52.03 117 THR A O 1
ATOM 956 N N . ASN A 1 118 ? 15.401 1.677 -51.176 1.00 47.19 118 ASN A N 1
ATOM 957 C CA . ASN A 1 118 ? 14.763 1.954 -52.458 1.00 47.19 118 ASN A CA 1
ATOM 958 C C . ASN A 1 118 ? 13.292 2.300 -52.206 1.00 47.19 118 ASN A C 1
ATOM 960 O O . ASN A 1 118 ? 12.496 1.438 -51.830 1.00 47.19 118 ASN A O 1
ATOM 964 N N . ASP A 1 119 ? 12.999 3.586 -52.367 1.00 53.94 119 ASP A N 1
ATOM 965 C CA . ASP A 1 119 ? 11.887 4.161 -53.126 1.00 53.94 119 ASP A CA 1
ATOM 966 C C . ASP A 1 119 ? 10.597 3.336 -53.233 1.00 53.94 119 ASP A C 1
ATOM 968 O O . ASP A 1 119 ? 10.512 2.320 -53.929 1.00 53.94 119 ASP A O 1
ATOM 972 N N . ARG A 1 120 ? 9.529 3.869 -52.633 1.00 44.19 120 ARG A N 1
ATOM 973 C CA . ARG A 1 120 ? 8.147 3.540 -52.993 1.00 44.19 120 ARG A CA 1
ATOM 974 C C . ARG A 1 120 ? 7.322 4.817 -53.144 1.00 44.19 120 ARG A C 1
ATOM 976 O O . ARG A 1 120 ? 6.435 5.095 -52.350 1.00 44.19 120 ARG A O 1
ATOM 983 N N . GLU A 1 121 ? 7.593 5.551 -54.216 1.00 52.03 121 GLU A N 1
ATOM 984 C CA . GLU A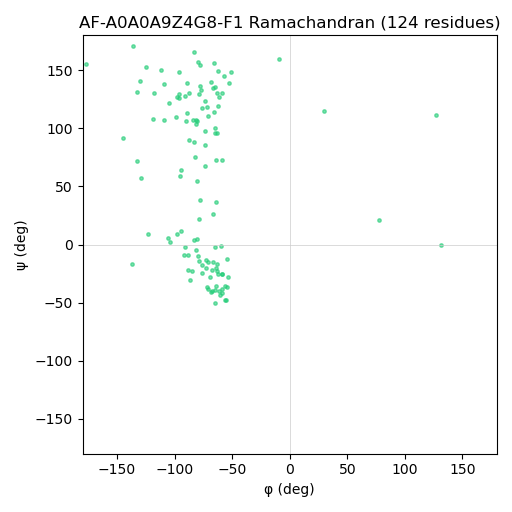 1 121 ? 6.565 6.338 -54.897 1.00 52.03 121 GLU A CA 1
ATOM 985 C C . GLU A 1 121 ? 6.432 5.827 -56.333 1.00 52.03 121 GLU A C 1
ATOM 987 O O . GLU A 1 121 ? 7.335 5.984 -57.152 1.00 52.03 121 GLU A O 1
ATOM 992 N N . ASN A 1 122 ? 5.321 5.144 -56.611 1.00 43.47 122 ASN A N 1
ATOM 993 C CA . ASN A 1 122 ? 4.678 5.044 -57.927 1.00 43.47 122 ASN A CA 1
ATOM 994 C C . ASN A 1 122 ? 3.377 4.223 -57.788 1.00 43.47 122 ASN A C 1
ATOM 996 O O . ASN A 1 122 ? 3.359 3.337 -56.927 1.00 43.47 122 ASN A O 1
ATOM 1000 N N . PRO A 1 123 ? 2.349 4.361 -58.655 1.00 49.56 123 PRO A N 1
ATOM 1001 C CA . PRO A 1 123 ? 2.194 5.277 -59.790 1.00 49.56 123 PRO A CA 1
ATOM 1002 C C . PRO A 1 123 ? 0.807 5.966 -59.907 1.00 49.56 123 PRO A C 1
ATOM 1004 O O . PRO A 1 123 ? -0.142 5.639 -59.203 1.00 49.56 123 PRO A O 1
ATOM 1007 N N . ASP A 1 124 ? 0.779 6.929 -60.831 1.00 46.62 124 ASP A N 1
ATOM 1008 C CA . ASP A 1 124 ? -0.285 7.531 -61.662 1.00 46.62 124 ASP A CA 1
ATOM 1009 C C . ASP A 1 124 ? -1.712 6.913 -61.718 1.00 46.62 124 ASP A C 1
ATOM 1011 O O . ASP A 1 124 ? -1.876 5.712 -61.506 1.00 46.62 124 ASP A O 1
ATOM 1015 N N . LEU A 1 125 ? -2.686 7.755 -62.135 1.00 49.00 125 LEU A N 1
ATOM 1016 C CA . LEU A 1 125 ? -4.118 7.576 -62.521 1.00 49.00 125 LEU A CA 1
ATOM 1017 C C . LEU A 1 125 ? -5.007 8.553 -61.709 1.00 49.00 125 LEU A C 1
ATOM 1019 O O . LEU A 1 125 ? -5.178 8.374 -60.508 1.00 49.00 125 LEU A O 1
ATOM 1023 N N . THR A 1 126 ? -5.660 9.590 -62.249 1.00 48.81 126 THR A N 1
ATOM 1024 C CA . THR A 1 126 ? -6.129 9.901 -63.616 1.00 48.81 126 THR A CA 1
ATOM 1025 C C . THR A 1 126 ? -6.378 11.406 -63.733 1.00 48.81 126 THR A C 1
ATOM 1027 O O . THR A 1 126 ? -6.702 12.012 -62.685 1.00 48.81 126 THR A O 1
#

Solvent-accessible surface area (backbone atoms only — not comparable to full-atom values): 8537 Å² total; per-residue (Å²): 134,85,77,61,85,45,49,63,46,89,80,58,82,73,54,75,46,84,82,57,89,68,56,74,39,67,66,63,89,48,64,74,56,38,47,52,43,26,52,66,66,71,42,60,83,45,74,83,37,63,72,57,48,73,49,41,20,46,42,51,79,28,38,56,82,83,33,44,45,89,64,99,52,95,62,90,69,77,40,71,41,96,84,49,60,61,73,49,88,70,85,67,88,65,74,55,84,80,64,61,74,76,70,70,68,88,73,91,61,83,88,55,95,77,79,71,89,74,85,89,86,83,81,90,88,133

Sequence (126 aa):
MRASHWCTVSWCARVNDSEACISLHRMPKDEHRQKLWLDFLGHPEWLDDSSKKETIRICSIHFTKKDFRFTNSFLNSSILKPIAVPSVRQFSNDPPFLAVRDLFHEDDSCAVTGCRTNDRENPDLT

Organism: Lygus hesperus (NCBI:txid30085)

Foldseek 3Di:
DDADQAALQPLDPCRPVPVQPKDKDADAPDLVQNCLQCVVSVHNVCSPVPVVRRRHIHIPQQWDPVQWDDDPDPPPDTHGDSPTHRDDPDPDPPGPPVVVVPPPPPPPDPPDPDPDPDDDDDDDDD